Protein AF-G2JAC1-F1 (afdb_monomer_lite)

Secondary structure (DSSP, 8-state):
---SSTTTTGGGGSSSSSS---TTTTS-STT--SEEEEEEEE-SSSSPEE--S-EEE-SS-EEE--TT-EEEEETT-EEEEEETTEEEEEEE--SEE-TTGGGS---------

Organism: NCBI:txid1070319

Radius of gyration: 19.49 Å; chains: 1; bounding box: 70×24×52 Å

Foldseek 3Di:
DPDDPVVVVVVVVPDPPPPCPPPQPPDQLPPFDDKDKAFEFADPDPPTAGDWQKWKDWSNDTDTQHNRRIDIGGAQTWMWIHDDPGTLDIDGDDRYDYSPPPPDDDPPPPDDD

Sequence (113 aa):
MKSHIIQLVLRRLRANALGMVSVFLMFPNVFAGPVKTGYLEGGAGAPPEAISGVCFASPAATGFTDRNGAFQYAEDVPVQFSIGNVELGVVRGAPEISPFFARYPPRVYRRFN

Structure (mmCIF, N/CA/C/O backbone):
data_AF-G2JAC1-F1
#
_entry.id   AF-G2JAC1-F1
#
loop_
_atom_site.group_PDB
_atom_site.id
_atom_site.type_symbol
_atom_site.label_atom_id
_atom_site.label_alt_id
_atom_site.label_comp_id
_atom_site.label_asym_id
_atom_site.label_entity_id
_atom_site.label_seq_id
_atom_site.pdbx_PDB_ins_code
_atom_site.Cartn_x
_atom_site.Cartn_y
_atom_site.Cartn_z
_atom_site.occupancy
_atom_site.B_iso_or_equiv
_atom_site.auth_seq_id
_atom_site.auth_comp_id
_atom_site.auth_asym_id
_atom_site.auth_atom_id
_atom_site.pdbx_PDB_model_num
ATOM 1 N N . MET A 1 1 ? -43.323 0.733 -33.316 1.00 55.00 1 MET A N 1
ATOM 2 C CA . MET A 1 1 ? -42.199 -0.234 -33.389 1.00 55.00 1 MET A CA 1
ATOM 3 C C . MET A 1 1 ? -40.851 0.477 -33.552 1.00 55.00 1 MET A C 1
ATOM 5 O O . MET A 1 1 ? -40.270 0.427 -34.624 1.00 55.00 1 MET A O 1
ATOM 9 N N . LYS A 1 2 ? -40.351 1.161 -32.513 1.00 51.00 2 LYS A N 1
ATOM 10 C CA . LYS A 1 2 ? -38.985 1.731 -32.472 1.00 51.00 2 LYS A CA 1
ATOM 11 C C . LYS A 1 2 ? -38.657 2.157 -31.033 1.00 51.00 2 LYS A C 1
ATOM 13 O O . LYS A 1 2 ? -38.689 3.337 -30.726 1.00 51.00 2 LYS A O 1
ATOM 18 N N . SER A 1 3 ? -38.448 1.204 -30.117 1.00 54.81 3 SER A N 1
ATOM 19 C CA . SER A 1 3 ? -37.859 1.524 -28.798 1.00 54.81 3 SER A CA 1
ATOM 20 C C . SER A 1 3 ? -37.390 0.296 -28.001 1.00 54.81 3 SER A C 1
ATOM 22 O O . SER A 1 3 ? -37.690 0.162 -26.819 1.00 54.81 3 SER A O 1
ATOM 24 N N . HIS A 1 4 ? -36.693 -0.656 -28.629 1.00 52.56 4 HIS A N 1
ATOM 25 C CA . HIS A 1 4 ? -36.143 -1.824 -27.906 1.00 52.56 4 HIS A CA 1
ATOM 26 C C . HIS A 1 4 ? -34.615 -1.957 -27.975 1.00 52.56 4 HIS A C 1
ATOM 28 O O . HIS A 1 4 ? -34.055 -2.818 -27.311 1.00 52.56 4 HIS A O 1
ATOM 34 N N . ILE A 1 5 ? -33.918 -1.065 -28.689 1.00 51.78 5 ILE A N 1
ATOM 35 C CA . ILE A 1 5 ? -32.450 -1.133 -28.826 1.00 51.78 5 ILE A CA 1
ATOM 36 C C . ILE A 1 5 ? -31.727 -0.242 -27.795 1.00 51.78 5 ILE A C 1
ATOM 38 O O . ILE A 1 5 ? -30.63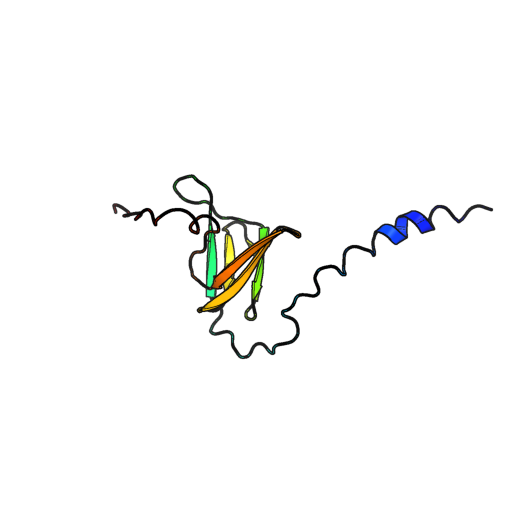8 -0.580 -27.342 1.00 51.78 5 ILE A O 1
ATOM 42 N N . ILE A 1 6 ? -32.352 0.841 -27.316 1.00 45.28 6 ILE A N 1
ATOM 43 C CA . ILE A 1 6 ? -31.705 1.792 -26.384 1.00 45.28 6 ILE A CA 1
ATOM 44 C C . ILE A 1 6 ? -31.636 1.248 -24.939 1.00 45.28 6 ILE A C 1
ATOM 46 O O . ILE A 1 6 ? -30.758 1.625 -24.167 1.00 45.28 6 ILE A O 1
ATOM 50 N N . GLN A 1 7 ? -32.486 0.283 -24.575 1.00 42.41 7 GLN A N 1
ATOM 51 C CA . GLN A 1 7 ? -32.475 -0.330 -23.237 1.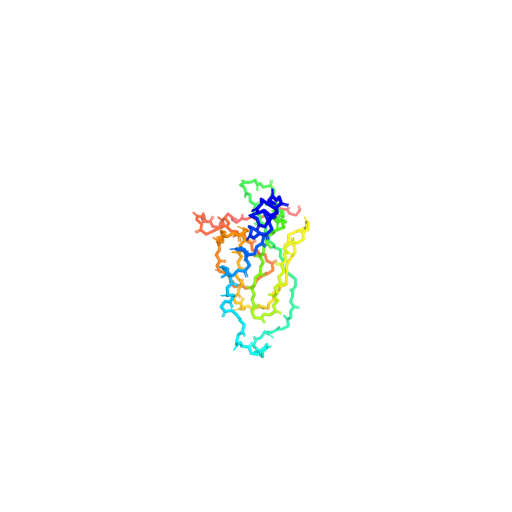00 42.41 7 GLN A CA 1
ATOM 52 C C . GLN A 1 7 ? -31.348 -1.357 -23.030 1.00 42.41 7 GLN A C 1
ATOM 54 O O . GLN A 1 7 ? -31.068 -1.736 -21.891 1.00 42.41 7 GLN A O 1
ATOM 59 N N . LEU A 1 8 ? -30.679 -1.806 -24.100 1.00 44.59 8 LEU A N 1
ATOM 60 C CA . LEU A 1 8 ? -29.655 -2.849 -23.996 1.00 44.59 8 LEU A CA 1
ATOM 61 C C . LEU A 1 8 ? -28.256 -2.300 -23.668 1.00 44.59 8 LEU A C 1
ATOM 63 O O . LEU A 1 8 ? -27.441 -3.019 -23.095 1.00 44.59 8 LEU A O 1
ATOM 67 N N . VAL A 1 9 ? -27.987 -1.021 -23.958 1.00 46.62 9 VAL A N 1
ATOM 68 C CA . VAL A 1 9 ? -26.681 -0.394 -23.673 1.00 46.62 9 VAL A CA 1
ATOM 69 C C . VAL A 1 9 ? -26.621 0.167 -22.246 1.00 46.62 9 VAL A C 1
ATOM 71 O O . VAL A 1 9 ? -25.584 0.075 -21.595 1.00 46.62 9 VAL A O 1
ATOM 74 N N . LEU A 1 10 ? -27.744 0.634 -21.682 1.00 39.47 10 LEU A N 1
ATOM 75 C CA . LEU A 1 10 ? -27.768 1.194 -20.320 1.00 39.47 10 LEU A CA 1
ATOM 76 C C . LEU A 1 10 ? -27.773 0.150 -19.188 1.00 39.47 10 LEU A C 1
ATOM 78 O O . LEU A 1 10 ? -27.549 0.500 -18.031 1.00 39.47 10 LEU A O 1
ATOM 82 N N . ARG A 1 11 ? -27.987 -1.138 -19.490 1.00 39.75 11 ARG A N 1
ATOM 83 C CA . ARG A 1 11 ? -27.925 -2.217 -18.483 1.00 39.75 11 ARG A CA 1
ATOM 84 C C . ARG A 1 11 ? -26.524 -2.800 -18.277 1.00 39.75 11 ARG A C 1
ATOM 86 O O . ARG A 1 11 ? -26.298 -3.445 -17.258 1.00 39.75 11 ARG A O 1
ATOM 93 N N . ARG A 1 12 ? -25.559 -2.519 -19.162 1.00 42.03 12 ARG A N 1
ATOM 94 C CA . ARG A 1 12 ? -24.151 -2.932 -18.978 1.00 42.03 12 ARG A CA 1
ATOM 95 C C . ARG A 1 12 ? -23.323 -1.999 -18.085 1.00 42.03 12 ARG A C 1
ATOM 97 O O . ARG A 1 12 ? -22.155 -2.281 -17.859 1.00 42.03 12 ARG A O 1
ATOM 104 N N . LEU A 1 13 ? -23.920 -0.947 -17.521 1.00 41.78 13 LEU A N 1
ATOM 105 C CA . LEU A 1 13 ? -23.266 -0.064 -16.540 1.00 41.78 13 LEU A CA 1
ATOM 106 C C . LEU A 1 13 ? -23.602 -0.394 -15.074 1.00 41.78 13 LEU A C 1
ATOM 108 O O . LEU A 1 13 ? -23.139 0.296 -14.175 1.00 41.78 13 LEU A O 1
ATOM 112 N N . ARG A 1 14 ? -24.381 -1.451 -14.800 1.00 43.53 14 ARG A N 1
ATOM 113 C CA . ARG A 1 14 ? -24.790 -1.829 -13.429 1.00 43.53 14 ARG A CA 1
ATOM 114 C C . ARG A 1 14 ? -24.256 -3.176 -12.930 1.00 43.53 14 ARG A C 1
ATOM 116 O O . ARG A 1 14 ? -24.739 -3.665 -11.917 1.00 43.53 14 ARG A O 1
ATOM 123 N N . ALA A 1 15 ? -23.268 -3.772 -13.599 1.00 39.72 15 ALA A N 1
ATOM 124 C CA . ALA A 1 15 ? -22.811 -5.129 -13.271 1.00 39.72 15 ALA A CA 1
ATOM 125 C C . ALA A 1 15 ? -21.392 -5.250 -12.683 1.00 39.72 15 ALA A C 1
ATOM 127 O O . ALA A 1 15 ? -20.976 -6.367 -12.418 1.00 39.72 15 ALA A O 1
ATOM 128 N N . ASN A 1 16 ? -20.671 -4.152 -12.413 1.00 42.53 16 ASN A N 1
ATOM 129 C CA . ASN A 1 16 ? -19.312 -4.207 -11.837 1.00 42.53 16 ASN A CA 1
ATOM 130 C C . ASN A 1 16 ? -19.161 -3.372 -10.550 1.00 42.53 16 ASN A C 1
ATOM 132 O O . ASN A 1 16 ? -18.107 -2.802 -10.301 1.00 42.53 16 ASN A O 1
ATOM 136 N N . ALA A 1 17 ? -20.213 -3.280 -9.733 1.00 39.91 17 ALA A N 1
ATOM 137 C CA . ALA A 1 17 ? -20.169 -2.602 -8.427 1.00 39.91 17 ALA A CA 1
ATOM 138 C C . ALA A 1 17 ? -20.428 -3.551 -7.239 1.00 39.91 17 ALA A C 1
ATOM 140 O O . ALA A 1 17 ? -20.616 -3.097 -6.118 1.00 39.91 17 ALA A O 1
ATOM 141 N N . LEU A 1 18 ? -20.459 -4.868 -7.476 1.00 43.91 18 LEU A N 1
ATOM 142 C CA . LEU A 1 18 ? -20.853 -5.879 -6.481 1.00 43.91 18 LEU A CA 1
ATOM 143 C C . LEU A 1 18 ? -19.826 -7.010 -6.284 1.00 43.91 18 LEU A C 1
ATOM 145 O O . LEU A 1 18 ? -20.152 -8.044 -5.713 1.00 43.91 18 LEU A O 1
ATOM 149 N N . GLY A 1 19 ? -18.586 -6.821 -6.743 1.00 40.19 19 GLY A N 1
ATOM 150 C CA . GLY A 1 19 ? -17.512 -7.823 -6.650 1.00 40.19 19 GLY A CA 1
ATOM 151 C C . GLY A 1 19 ? -16.467 -7.577 -5.559 1.00 40.19 19 GLY A C 1
ATOM 152 O O . GLY A 1 19 ? -15.501 -8.321 -5.482 1.00 40.19 19 GLY A O 1
ATOM 153 N N . MET A 1 20 ? -16.631 -6.548 -4.729 1.00 42.84 20 MET A N 1
ATOM 154 C CA . MET A 1 20 ? -15.795 -6.322 -3.550 1.00 42.84 20 MET A CA 1
ATOM 155 C C . MET A 1 20 ? -16.699 -5.908 -2.397 1.00 42.84 20 MET A C 1
ATOM 157 O O . MET A 1 20 ? -16.748 -4.751 -1.984 1.00 42.84 20 MET A O 1
ATOM 161 N N . VAL A 1 21 ? -17.459 -6.873 -1.876 1.00 41.38 21 VAL A N 1
ATOM 162 C CA . VAL A 1 21 ? -17.948 -6.775 -0.500 1.00 41.38 21 VAL A CA 1
ATOM 163 C C . VAL A 1 21 ? -16.702 -6.882 0.368 1.00 41.38 21 VAL A C 1
ATOM 165 O O . VAL A 1 21 ? -16.226 -7.965 0.693 1.00 41.38 21 VAL A O 1
ATOM 168 N N . SER A 1 22 ? -16.113 -5.715 0.604 1.00 45.56 22 SER A N 1
ATOM 169 C CA . SER A 1 22 ? -14.947 -5.502 1.437 1.00 45.56 22 SER A CA 1
ATOM 170 C C . SER A 1 22 ? -15.194 -6.177 2.783 1.00 45.56 22 SER A C 1
ATOM 172 O O . SER A 1 22 ? -16.082 -5.774 3.536 1.00 45.56 22 SER A O 1
ATOM 174 N N . VAL A 1 23 ? -14.413 -7.218 3.076 1.00 49.31 23 VAL A N 1
ATOM 175 C CA . VAL A 1 23 ? -14.459 -8.021 4.314 1.00 49.31 23 VAL A CA 1
ATOM 176 C C . VAL A 1 23 ? -14.218 -7.165 5.579 1.00 49.31 23 VAL A C 1
ATOM 178 O O . VAL A 1 23 ? -14.318 -7.651 6.699 1.00 49.31 23 VAL A O 1
ATOM 181 N N . PHE A 1 24 ? -13.978 -5.860 5.433 1.00 48.84 24 PHE A N 1
ATOM 182 C CA . PHE A 1 24 ? -13.706 -4.924 6.521 1.00 48.84 24 PHE A CA 1
ATOM 183 C C . PHE A 1 24 ? -14.908 -4.109 7.038 1.00 48.84 24 PHE A C 1
ATOM 185 O O . PHE A 1 24 ? -14.747 -3.372 8.006 1.00 48.84 24 PHE A O 1
ATOM 192 N N . LEU A 1 25 ? -16.119 -4.233 6.477 1.00 47.69 25 LEU A N 1
ATOM 193 C CA . LEU A 1 25 ? -17.260 -3.361 6.837 1.00 47.69 25 LEU A CA 1
ATOM 194 C C . LEU A 1 25 ? -18.053 -3.730 8.116 1.00 47.69 25 LEU A C 1
ATOM 196 O O . LEU A 1 25 ? -19.179 -3.264 8.274 1.00 47.69 25 LEU A O 1
ATOM 200 N N . MET A 1 26 ? -17.517 -4.523 9.052 1.00 45.91 26 MET A N 1
ATOM 201 C CA . MET A 1 26 ? -18.244 -4.855 10.299 1.00 45.91 26 MET A CA 1
ATOM 202 C C . MET A 1 26 ? -17.426 -4.802 11.597 1.00 45.91 26 MET A C 1
ATOM 204 O O . MET A 1 26 ? -17.829 -5.402 12.591 1.00 45.91 26 MET A O 1
ATOM 208 N N . PHE A 1 27 ? -16.330 -4.041 11.652 1.00 46.78 27 PHE A N 1
ATOM 209 C CA . PHE A 1 27 ? -15.667 -3.769 12.932 1.00 46.78 27 PHE A CA 1
ATOM 210 C C . PHE A 1 27 ? -15.641 -2.266 13.216 1.00 46.78 27 PHE A C 1
ATOM 212 O O . PHE A 1 27 ? -15.124 -1.505 12.397 1.00 46.78 27 PHE A O 1
ATOM 219 N N . PRO A 1 28 ? -16.201 -1.801 14.351 1.00 46.97 28 PRO A N 1
ATOM 220 C CA . PRO A 1 28 ? -15.997 -0.426 14.768 1.00 46.97 28 PRO A CA 1
ATOM 221 C C . PRO A 1 28 ? -14.490 -0.189 14.948 1.00 46.97 28 PRO A C 1
ATOM 223 O O . PRO A 1 28 ? -13.781 -1.048 15.471 1.00 46.97 28 PRO A O 1
ATOM 226 N N . ASN A 1 29 ? -14.039 0.981 14.489 1.00 53.06 29 ASN A N 1
ATOM 227 C CA . ASN A 1 29 ? -12.677 1.540 14.423 1.00 53.06 29 ASN A CA 1
ATOM 228 C C . ASN A 1 29 ? -11.876 1.580 15.757 1.00 53.06 29 ASN A C 1
ATOM 230 O O . ASN A 1 29 ? -11.044 2.455 15.958 1.00 53.06 29 ASN A O 1
ATOM 234 N N . VAL A 1 30 ? -12.115 0.680 16.711 1.00 54.31 30 VAL A N 1
ATOM 235 C CA . VAL A 1 30 ? -11.638 0.795 18.103 1.00 54.31 30 VAL A CA 1
ATOM 236 C C . VAL A 1 30 ? -10.215 0.246 18.303 1.00 54.31 30 VAL A C 1
ATOM 238 O O . VAL A 1 30 ? -9.609 0.493 19.338 1.00 54.31 30 VAL A O 1
ATOM 241 N N . PHE A 1 31 ? -9.640 -0.455 17.319 1.00 57.09 31 PHE A N 1
ATOM 242 C CA . PHE A 1 31 ? -8.316 -1.093 17.448 1.00 57.09 31 PHE A CA 1
ATOM 243 C C . PHE A 1 31 ? -7.198 -0.455 16.618 1.00 57.09 31 PHE A C 1
ATOM 245 O O . PHE A 1 31 ? -6.064 -0.927 16.658 1.00 57.09 31 PHE A O 1
ATOM 252 N N . ALA A 1 32 ? -7.481 0.613 15.873 1.00 62.81 32 ALA A N 1
ATOM 253 C CA . ALA A 1 32 ? -6.429 1.344 15.187 1.00 62.81 32 ALA A CA 1
ATOM 254 C C . ALA A 1 32 ? -5.721 2.256 16.197 1.00 62.81 32 ALA A C 1
ATOM 256 O O . ALA A 1 32 ? -6.326 3.182 16.734 1.00 62.81 32 ALA A O 1
ATOM 257 N N . GLY A 1 33 ? -4.439 1.994 16.466 1.00 74.88 33 GLY A N 1
ATOM 258 C CA . GLY A 1 33 ? -3.559 2.975 17.104 1.00 74.88 33 GLY A CA 1
ATOM 259 C C . GLY A 1 33 ? -3.511 4.298 16.315 1.00 74.88 33 GLY A C 1
ATOM 260 O O . GLY A 1 33 ? -4.185 4.441 15.292 1.00 74.88 33 GLY A O 1
ATOM 261 N N . PRO 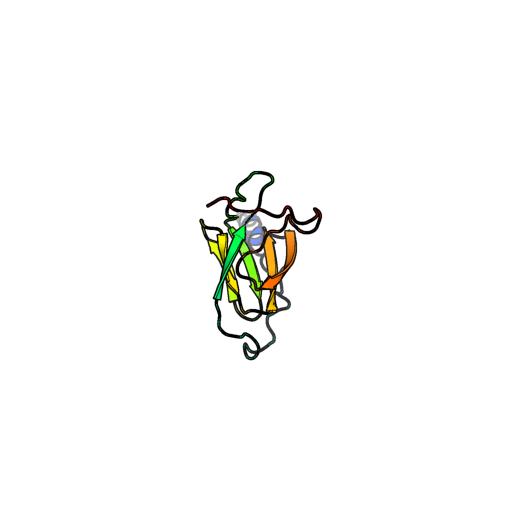A 1 34 ? -2.715 5.289 16.753 1.00 88.00 34 PRO A N 1
ATOM 262 C CA . PRO A 1 34 ? -2.622 6.566 16.049 1.00 88.00 34 PRO A CA 1
ATOM 263 C C . PRO A 1 34 ? -2.297 6.356 14.564 1.00 88.00 34 PRO A C 1
ATOM 265 O O . PRO A 1 34 ? -1.371 5.614 14.225 1.00 88.00 34 PRO A O 1
ATOM 268 N N . VAL A 1 35 ? -3.064 7.016 13.692 1.00 92.62 35 VAL A N 1
ATOM 269 C CA . VAL A 1 35 ? -2.851 6.959 12.242 1.00 92.62 35 VAL A CA 1
ATOM 270 C C . VAL A 1 35 ? -1.552 7.687 11.898 1.00 92.62 35 VAL A C 1
ATOM 272 O O . VAL A 1 35 ? -1.335 8.829 12.304 1.00 92.62 35 VAL A O 1
ATOM 275 N N . LYS A 1 36 ? -0.691 7.011 11.144 1.00 95.00 36 LYS A N 1
ATOM 276 C CA . LYS 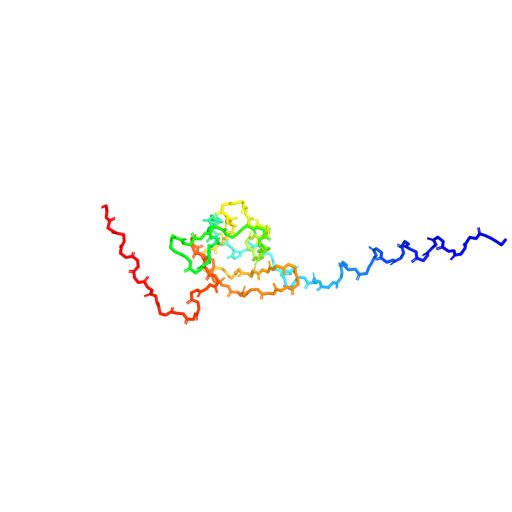A 1 36 ? 0.607 7.473 10.652 1.00 95.00 36 LYS A CA 1
ATOM 277 C C . LYS A 1 36 ? 0.621 7.453 9.123 1.00 95.00 36 LYS A C 1
ATOM 279 O O . LYS A 1 36 ? -0.215 6.807 8.489 1.00 95.00 36 LYS A O 1
ATOM 284 N N . THR A 1 37 ? 1.602 8.137 8.544 1.00 96.19 37 THR A N 1
ATOM 285 C CA . THR A 1 37 ? 1.888 8.096 7.105 1.00 96.19 37 THR A CA 1
ATOM 286 C C . THR A 1 37 ? 3.052 7.150 6.845 1.00 96.19 37 THR A C 1
ATOM 288 O O . THR A 1 37 ? 4.077 7.239 7.523 1.00 96.19 37 THR A O 1
ATOM 291 N N . GLY A 1 38 ? 2.886 6.239 5.890 1.00 94.69 38 GLY A N 1
ATOM 292 C CA . GLY A 1 38 ? 3.935 5.351 5.388 1.00 94.69 38 GLY A CA 1
ATOM 293 C C . GLY A 1 38 ? 4.096 5.503 3.881 1.00 94.69 38 GLY A C 1
ATOM 294 O O . GLY A 1 38 ? 3.279 6.165 3.240 1.00 94.69 38 GLY A O 1
ATOM 295 N N . TYR A 1 39 ? 5.132 4.883 3.323 1.00 94.38 39 TYR A N 1
ATOM 296 C CA . TYR A 1 39 ? 5.460 4.952 1.902 1.00 94.38 39 TYR A CA 1
ATOM 297 C C . TYR A 1 39 ? 5.526 3.556 1.288 1.00 94.38 39 TYR A C 1
ATOM 299 O O . TYR A 1 39 ? 6.194 2.657 1.804 1.00 94.38 39 TYR A O 1
ATOM 307 N N . LEU A 1 40 ? 4.778 3.372 0.202 1.00 93.38 40 LEU A N 1
ATOM 308 C CA . LEU A 1 40 ? 4.823 2.179 -0.625 1.00 93.38 40 LEU A CA 1
ATOM 309 C C . LEU A 1 40 ? 5.834 2.405 -1.749 1.00 93.38 40 LEU A C 1
ATOM 311 O O . LEU A 1 40 ? 5.620 3.232 -2.637 1.00 93.38 40 LEU A O 1
ATOM 315 N N . GLU A 1 41 ? 6.916 1.642 -1.716 1.00 91.00 41 GLU A N 1
ATOM 316 C CA . GLU A 1 41 ? 8.039 1.768 -2.640 1.00 91.00 41 GLU A CA 1
ATOM 317 C C . GLU A 1 41 ? 8.308 0.446 -3.362 1.00 91.00 41 GLU A C 1
ATOM 319 O O . GLU A 1 41 ? 7.950 -0.634 -2.892 1.00 91.00 41 GLU A O 1
ATOM 324 N N . GLY A 1 42 ? 8.961 0.491 -4.519 1.00 84.81 42 GLY A N 1
ATOM 325 C CA . GLY A 1 42 ? 9.390 -0.718 -5.202 1.00 84.81 42 GLY A CA 1
ATOM 326 C C . GLY A 1 42 ? 10.129 -0.496 -6.513 1.00 84.81 42 GLY A C 1
ATOM 327 O O . GLY A 1 42 ? 10.533 0.609 -6.846 1.00 84.81 42 GLY A O 1
ATOM 328 N N . GLY A 1 43 ? 10.347 -1.588 -7.244 1.00 71.44 43 GLY A N 1
ATOM 329 C CA . GLY A 1 43 ? 11.228 -1.626 -8.411 1.00 71.44 43 GLY A CA 1
ATOM 330 C C . GLY A 1 43 ? 12.523 -2.395 -8.141 1.00 71.44 43 GLY A C 1
ATOM 331 O O . GLY A 1 43 ? 12.899 -2.653 -7.001 1.00 71.44 43 GLY A O 1
ATOM 332 N N . ALA A 1 44 ? 13.187 -2.816 -9.220 1.00 62.06 44 ALA A N 1
ATOM 333 C CA . ALA A 1 44 ? 14.449 -3.565 -9.166 1.00 62.06 44 ALA A CA 1
ATOM 334 C C . ALA A 1 44 ? 15.698 -2.656 -9.188 1.00 62.06 44 ALA A C 1
ATOM 336 O O . ALA A 1 44 ? 16.823 -3.155 -9.137 1.00 62.06 44 ALA A O 1
ATOM 337 N N . GLY A 1 45 ? 15.502 -1.338 -9.304 1.00 58.84 45 GLY A N 1
ATOM 338 C CA . GLY A 1 45 ? 16.560 -0.331 -9.334 1.00 58.84 45 GLY A CA 1
ATOM 339 C C . GLY A 1 45 ? 16.914 0.195 -7.944 1.00 58.84 45 GLY A C 1
ATOM 340 O O . GLY A 1 45 ? 16.128 0.095 -7.006 1.00 58.84 45 GLY A O 1
ATOM 341 N N . ALA A 1 46 ? 18.117 0.753 -7.815 1.00 67.12 46 ALA A N 1
ATOM 342 C CA . ALA A 1 46 ? 18.496 1.563 -6.665 1.00 67.12 46 ALA A CA 1
ATOM 343 C C . ALA A 1 46 ? 18.437 3.050 -7.067 1.00 67.12 46 ALA A C 1
ATOM 345 O O . ALA A 1 46 ? 19.088 3.400 -8.056 1.00 67.12 46 ALA A O 1
ATOM 346 N N . PRO A 1 47 ? 17.746 3.922 -6.308 1.00 67.56 47 PRO A N 1
ATOM 347 C CA . PRO A 1 47 ? 16.862 3.623 -5.171 1.00 67.56 47 PRO A CA 1
ATOM 348 C C . PRO A 1 47 ? 15.502 3.032 -5.611 1.00 67.56 47 PRO A C 1
ATOM 350 O O . PRO A 1 47 ? 15.140 3.174 -6.778 1.00 67.56 47 PRO A O 1
ATOM 353 N N . PRO A 1 48 ? 14.756 2.370 -4.703 1.00 76.31 48 PRO A N 1
ATOM 354 C CA . PRO A 1 48 ? 13.366 2.006 -4.970 1.00 76.31 48 PRO A CA 1
ATOM 355 C C . PRO A 1 48 ? 12.530 3.267 -5.241 1.00 76.31 48 PRO A C 1
ATOM 357 O O . PRO A 1 48 ? 12.794 4.337 -4.692 1.00 76.31 48 PRO A O 1
ATOM 360 N N . GLU A 1 49 ? 11.539 3.144 -6.120 1.00 87.69 49 GLU A N 1
ATOM 361 C CA . GLU A 1 49 ? 10.673 4.244 -6.540 1.00 87.69 49 GLU A CA 1
ATOM 362 C C . GLU A 1 49 ? 9.303 4.160 -5.863 1.00 87.69 49 GLU A C 1
ATOM 364 O O . GLU A 1 49 ? 8.788 3.077 -5.577 1.00 87.69 49 GLU A O 1
ATOM 369 N N . ALA A 1 50 ? 8.691 5.320 -5.636 1.00 92.00 50 ALA A N 1
ATOM 370 C CA . ALA A 1 50 ? 7.337 5.424 -5.111 1.00 92.00 50 ALA A CA 1
ATOM 371 C C . ALA A 1 50 ? 6.316 4.719 -6.020 1.00 92.00 50 ALA A C 1
ATOM 373 O O . ALA A 1 50 ? 6.269 4.966 -7.227 1.00 92.00 50 ALA A O 1
ATOM 374 N N . ILE A 1 51 ? 5.435 3.902 -5.435 1.00 92.25 51 ILE A N 1
ATOM 375 C CA . ILE A 1 51 ? 4.346 3.250 -6.169 1.00 92.25 51 ILE A CA 1
ATOM 376 C C . ILE A 1 51 ? 3.041 4.011 -5.924 1.00 92.25 51 ILE A C 1
ATOM 378 O O . ILE A 1 51 ? 2.417 3.897 -4.867 1.00 92.25 51 ILE A O 1
ATOM 382 N N . SER A 1 52 ? 2.611 4.776 -6.925 1.00 94.62 52 SER A N 1
ATOM 383 C CA . SER A 1 52 ? 1.372 5.561 -6.893 1.00 94.62 52 SER A CA 1
ATOM 384 C C . SER A 1 52 ? 0.152 4.772 -7.381 1.00 94.62 52 SER A C 1
ATOM 386 O O . SER A 1 52 ? 0.274 3.881 -8.222 1.00 94.62 52 SER A O 1
ATOM 388 N N . GLY A 1 53 ? -1.040 5.127 -6.892 1.00 95.31 53 GLY A N 1
ATOM 389 C CA . GLY A 1 53 ? -2.314 4.594 -7.383 1.00 95.31 53 GLY A CA 1
ATOM 390 C C . GLY A 1 53 ? -2.658 3.187 -6.889 1.00 95.31 53 GLY A C 1
ATOM 391 O O . GLY A 1 53 ? -3.572 2.561 -7.427 1.00 95.31 53 GLY A O 1
ATOM 392 N N . VAL A 1 54 ? -1.964 2.680 -5.868 1.00 95.12 54 VAL A N 1
ATOM 393 C CA . VAL A 1 54 ? -2.267 1.383 -5.251 1.00 95.12 54 VAL A CA 1
ATOM 394 C C . VAL A 1 54 ? -3.366 1.567 -4.218 1.00 95.12 54 VAL A C 1
ATOM 396 O O . VAL A 1 54 ? -3.242 2.396 -3.319 1.00 95.12 54 VAL A O 1
ATOM 399 N N . CYS A 1 55 ? -4.436 0.785 -4.335 1.00 96.62 55 CYS A N 1
ATOM 400 C CA . CYS A 1 55 ? -5.512 0.765 -3.354 1.00 96.62 55 CYS A CA 1
ATOM 401 C C . CYS A 1 55 ? -5.006 0.125 -2.057 1.00 96.62 55 CYS A C 1
ATOM 403 O O . CYS A 1 55 ? -4.425 -0.964 -2.097 1.00 96.62 55 CYS A O 1
ATOM 405 N N . PHE A 1 56 ? -5.246 0.775 -0.920 1.00 95.06 56 PHE A N 1
ATOM 406 C CA . PHE A 1 56 ? -4.965 0.237 0.406 1.00 95.06 56 PHE A CA 1
ATOM 407 C C . PHE A 1 56 ? -6.233 0.189 1.258 1.00 95.06 56 PHE A C 1
ATOM 409 O O . PHE A 1 56 ? -7.079 1.086 1.200 1.00 95.06 56 PHE A O 1
ATOM 416 N N . ALA A 1 57 ? -6.352 -0.852 2.079 1.00 94.75 57 ALA A N 1
ATOM 417 C CA . ALA A 1 57 ? -7.442 -1.000 3.030 1.00 94.75 57 ALA A CA 1
ATOM 418 C C . ALA A 1 57 ? -6.960 -1.599 4.353 1.00 94.75 57 ALA A C 1
ATOM 420 O O . ALA A 1 57 ? -6.214 -2.575 4.382 1.00 94.75 57 ALA A O 1
ATOM 421 N N . SER A 1 58 ? -7.413 -1.013 5.455 1.00 91.56 58 SER A N 1
ATOM 422 C CA . SER A 1 58 ? -7.162 -1.471 6.820 1.00 91.56 58 SER A CA 1
ATOM 423 C C . SER A 1 58 ? -8.322 -1.041 7.728 1.00 91.56 58 SER A C 1
ATOM 425 O O . SER A 1 58 ? -9.112 -0.181 7.331 1.00 91.56 58 SER A O 1
ATOM 427 N N . PRO A 1 59 ? -8.408 -1.552 8.970 1.00 90.06 59 PRO A N 1
ATOM 428 C CA . PRO A 1 59 ? -9.293 -0.989 9.988 1.00 90.06 59 PRO A CA 1
ATOM 429 C C . PRO A 1 59 ? -9.075 0.499 10.267 1.00 90.06 59 PRO A C 1
ATOM 431 O O . PRO A 1 59 ? -9.978 1.137 10.779 1.00 90.06 59 PRO A O 1
ATOM 434 N N . ALA A 1 60 ? -7.876 1.030 10.009 1.00 88.75 60 ALA A N 1
ATOM 435 C CA . ALA A 1 60 ? -7.508 2.399 10.365 1.00 88.75 60 ALA A CA 1
ATOM 436 C C . ALA A 1 60 ? -7.836 3.410 9.259 1.00 88.75 60 ALA A C 1
ATOM 438 O O . ALA A 1 60 ? -8.191 4.552 9.536 1.00 88.75 60 ALA A O 1
ATOM 439 N N . ALA A 1 61 ? -7.663 3.000 8.003 1.00 91.38 61 ALA A N 1
ATOM 440 C CA . ALA A 1 61 ? -7.804 3.859 6.837 1.00 91.38 61 ALA A CA 1
ATOM 441 C C . ALA A 1 61 ? -7.957 3.036 5.552 1.00 91.38 61 ALA A C 1
ATOM 443 O O . ALA A 1 61 ? -7.477 1.902 5.448 1.00 91.38 61 ALA A O 1
ATOM 444 N N . THR A 1 62 ? -8.584 3.653 4.550 1.00 95.12 62 THR A N 1
ATOM 445 C CA . THR A 1 62 ? -8.695 3.132 3.182 1.00 95.12 62 THR A CA 1
ATOM 446 C C . THR A 1 62 ? -8.416 4.259 2.188 1.00 95.12 62 THR A C 1
ATOM 448 O O . THR A 1 62 ? -8.682 5.423 2.496 1.00 95.12 62 THR A O 1
ATOM 451 N N . GLY A 1 63 ? -7.876 3.944 1.012 1.00 96.38 63 GLY A N 1
ATOM 452 C CA . GLY A 1 63 ? -7.579 4.955 -0.002 1.00 96.38 63 GLY A CA 1
ATOM 453 C C . GLY A 1 63 ? -6.662 4.456 -1.111 1.00 96.38 63 GLY A C 1
ATOM 454 O O . GLY A 1 63 ? -6.573 3.258 -1.365 1.00 96.38 63 GLY A O 1
ATOM 455 N N . PHE A 1 64 ? -5.976 5.393 -1.764 1.00 97.31 64 PHE A N 1
ATOM 456 C CA . PHE A 1 64 ? -4.959 5.115 -2.777 1.00 97.31 64 PHE A CA 1
ATOM 457 C C . PHE A 1 64 ? -3.643 5.783 -2.403 1.00 97.31 64 PHE A C 1
ATOM 459 O O . PHE A 1 64 ? -3.655 6.880 -1.841 1.00 97.31 64 PHE A O 1
ATOM 466 N N . THR A 1 65 ? -2.521 5.146 -2.735 1.00 96.81 65 THR A N 1
ATOM 467 C CA . THR A 1 65 ? -1.208 5.771 -2.572 1.00 96.81 65 THR A CA 1
ATOM 468 C C . THR A 1 65 ? -1.077 6.998 -3.473 1.00 96.81 65 THR A C 1
ATOM 470 O O . THR A 1 65 ? -1.482 6.980 -4.641 1.00 96.81 65 THR A O 1
ATOM 473 N N . ASP A 1 66 ? -0.523 8.084 -2.934 1.00 96.81 66 ASP A N 1
ATOM 474 C CA . ASP A 1 66 ? -0.337 9.328 -3.685 1.00 96.81 66 ASP A CA 1
ATOM 475 C C . ASP A 1 66 ? 0.845 9.245 -4.673 1.00 96.81 66 ASP A C 1
ATOM 477 O O . ASP A 1 66 ? 1.430 8.184 -4.898 1.00 96.81 66 ASP A O 1
ATOM 481 N N . ARG A 1 67 ? 1.206 10.367 -5.309 1.00 96.00 67 ARG A N 1
ATOM 482 C CA . ARG A 1 67 ? 2.327 10.425 -6.269 1.00 96.00 67 ARG A CA 1
ATOM 483 C C . ARG A 1 67 ? 3.695 10.092 -5.653 1.00 96.00 67 ARG A C 1
ATOM 485 O O . ARG A 1 67 ? 4.622 9.775 -6.385 1.00 96.00 67 ARG A O 1
ATOM 492 N N . ASN A 1 68 ? 3.818 10.220 -4.335 1.00 94.88 68 ASN A N 1
ATOM 493 C CA . ASN A 1 68 ? 5.015 9.908 -3.564 1.00 94.88 68 ASN A CA 1
ATOM 494 C C . ASN A 1 68 ? 4.917 8.509 -2.928 1.00 94.88 68 ASN A C 1
ATOM 496 O O . ASN A 1 68 ? 5.782 8.147 -2.140 1.00 94.88 68 ASN A O 1
ATOM 500 N N . GLY A 1 69 ? 3.870 7.729 -3.232 1.00 95.12 69 GLY A N 1
ATOM 501 C CA . GLY A 1 69 ? 3.636 6.417 -2.630 1.00 95.12 69 GLY A CA 1
ATOM 502 C C . GLY A 1 69 ? 3.063 6.488 -1.213 1.00 95.12 69 GLY A C 1
ATOM 503 O O . GLY A 1 69 ? 3.008 5.465 -0.535 1.00 95.12 69 GLY A O 1
ATOM 504 N N . ALA A 1 70 ? 2.638 7.664 -0.740 1.00 96.81 70 ALA A N 1
ATOM 505 C CA . ALA A 1 70 ? 2.197 7.840 0.637 1.00 96.81 70 ALA A CA 1
ATOM 506 C C . ALA A 1 70 ? 0.830 7.187 0.887 1.00 96.81 70 ALA A C 1
ATOM 508 O O . ALA A 1 70 ? -0.095 7.350 0.088 1.00 96.81 70 ALA A O 1
ATOM 509 N N . PHE A 1 71 ? 0.684 6.496 2.019 1.00 96.31 71 PHE A N 1
ATOM 510 C CA . PHE A 1 71 ? -0.567 5.892 2.488 1.00 96.31 71 PHE A CA 1
ATOM 511 C C . PHE A 1 71 ? -0.730 6.044 4.007 1.00 96.31 71 PHE A C 1
ATOM 513 O O . PHE A 1 71 ? 0.232 6.309 4.730 1.00 96.31 71 PHE A O 1
ATOM 520 N N . GLN A 1 72 ? -1.960 5.880 4.497 1.00 96.38 72 GLN A N 1
ATOM 521 C CA . GLN A 1 72 ? -2.280 5.956 5.925 1.00 96.38 72 GLN A CA 1
ATOM 522 C C . GLN A 1 72 ? -2.349 4.563 6.550 1.00 96.38 72 GLN A C 1
ATOM 524 O O . GLN A 1 72 ? -2.942 3.651 5.972 1.00 96.38 72 GLN A O 1
ATOM 529 N N . TYR A 1 73 ? -1.783 4.408 7.747 1.00 94.06 73 TYR A N 1
ATOM 530 C CA . TYR A 1 73 ? -1.795 3.146 8.488 1.00 94.06 73 TYR A CA 1
ATOM 531 C C . TYR A 1 73 ? -1.811 3.359 10.002 1.00 94.06 73 TYR A C 1
ATOM 533 O O . TYR A 1 73 ? -1.473 4.432 10.488 1.00 94.06 73 TYR A O 1
ATOM 541 N N . ALA A 1 74 ? -2.156 2.314 10.751 1.00 92.44 74 ALA A N 1
ATOM 542 C CA . ALA A 1 74 ? -1.854 2.212 12.175 1.00 92.44 74 ALA A CA 1
ATOM 543 C C . ALA A 1 74 ? -0.786 1.129 12.379 1.00 92.44 74 ALA A C 1
ATOM 545 O O . ALA A 1 74 ? -0.789 0.110 11.687 1.00 92.44 74 ALA A O 1
ATOM 546 N N . GLU A 1 75 ? 0.159 1.375 13.283 1.00 88.88 75 GLU A N 1
ATOM 547 C CA . GLU A 1 75 ? 1.284 0.467 13.539 1.00 88.88 75 GLU A CA 1
ATOM 548 C C . GLU A 1 75 ? 0.791 -0.920 13.967 1.00 88.88 75 GLU A C 1
ATOM 550 O O . GLU A 1 75 ? -0.196 -1.031 14.694 1.00 88.88 75 GLU A O 1
ATOM 555 N N . ASP A 1 76 ? 1.439 -1.969 13.453 1.00 83.62 76 ASP A N 1
ATOM 556 C CA . ASP A 1 76 ? 1.069 -3.381 13.647 1.00 83.62 76 ASP A CA 1
ATOM 557 C C . ASP A 1 76 ? -0.335 -3.797 13.166 1.00 83.62 76 ASP A C 1
ATOM 559 O O . ASP A 1 76 ? -0.681 -4.981 13.220 1.00 83.62 76 ASP A O 1
ATOM 563 N N . VAL A 1 77 ? -1.130 -2.876 12.620 1.00 90.50 77 VAL A N 1
ATOM 564 C CA . VAL A 1 77 ? -2.434 -3.183 12.027 1.00 90.50 77 VAL A CA 1
ATOM 565 C C . VAL A 1 77 ? -2.234 -3.687 10.593 1.00 90.50 77 VAL A C 1
ATOM 567 O O . VAL A 1 77 ? -1.457 -3.094 9.840 1.00 90.50 77 VAL A O 1
ATOM 570 N N . PRO A 1 78 ? -2.906 -4.776 10.176 1.00 91.88 78 PRO A N 1
ATOM 571 C CA . PRO A 1 78 ? -2.795 -5.280 8.813 1.00 91.88 78 PRO A CA 1
ATOM 572 C C . PRO A 1 78 ? -3.370 -4.292 7.789 1.00 91.88 78 PRO A C 1
ATOM 574 O O . PRO A 1 78 ? -4.471 -3.762 7.956 1.00 91.88 78 PRO A O 1
ATOM 577 N N . VAL A 1 79 ? -2.626 -4.102 6.703 1.00 93.31 79 VAL A N 1
ATOM 578 C CA . VAL A 1 79 ? -2.981 -3.301 5.532 1.00 93.31 79 VAL A CA 1
ATOM 579 C C . VAL A 1 79 ? -2.965 -4.213 4.308 1.00 93.31 79 VAL A C 1
ATOM 581 O O . VAL A 1 79 ? -1.948 -4.835 3.997 1.00 93.31 79 VAL A O 1
ATOM 584 N N . GLN A 1 80 ? -4.101 -4.310 3.624 1.00 94.19 80 GLN A N 1
ATOM 585 C CA . GLN A 1 80 ? -4.244 -4.997 2.343 1.00 94.19 80 GLN A CA 1
ATOM 586 C C . GLN A 1 80 ? -3.960 -4.016 1.207 1.00 94.19 80 GLN A C 1
ATOM 588 O O . GLN A 1 80 ? -4.573 -2.950 1.158 1.00 94.19 80 GLN A O 1
ATOM 593 N N . PHE A 1 81 ? -3.110 -4.410 0.258 1.00 93.19 81 PHE A N 1
ATOM 594 C CA . PHE A 1 81 ? -2.845 -3.650 -0.965 1.00 93.19 81 PHE A CA 1
ATOM 595 C C . PHE A 1 81 ? -3.411 -4.352 -2.205 1.00 93.19 81 PHE A C 1
ATOM 597 O O . PHE A 1 81 ? -3.396 -5.584 -2.303 1.00 93.19 81 PHE A O 1
ATOM 604 N N . SER A 1 82 ? -3.907 -3.574 -3.168 1.00 93.88 82 SER A N 1
ATOM 605 C CA . SER A 1 82 ? -4.463 -4.088 -4.425 1.00 93.88 82 SER A CA 1
ATOM 606 C C . SER A 1 82 ? -4.355 -3.091 -5.585 1.00 93.88 82 SER A C 1
ATOM 608 O O . SER A 1 82 ? -4.292 -1.878 -5.385 1.00 93.88 82 SER A O 1
ATOM 610 N N . ILE A 1 83 ? -4.348 -3.603 -6.818 1.00 92.06 83 ILE A N 1
ATOM 611 C CA . ILE A 1 83 ? -4.458 -2.820 -8.058 1.00 92.06 83 ILE A CA 1
ATOM 612 C C . ILE A 1 83 ? -5.608 -3.403 -8.878 1.00 92.06 83 ILE A C 1
ATOM 614 O O . ILE A 1 83 ? -5.533 -4.533 -9.366 1.00 92.06 83 ILE A O 1
ATOM 618 N N . GLY A 1 84 ? -6.693 -2.642 -9.026 1.00 90.88 84 GLY A N 1
ATOM 619 C CA . GLY A 1 84 ? -7.929 -3.167 -9.606 1.00 90.88 84 GLY A CA 1
ATOM 620 C C . GLY A 1 84 ? -8.425 -4.377 -8.808 1.00 90.88 84 GLY A C 1
ATOM 621 O O . GLY A 1 84 ? -8.647 -4.270 -7.608 1.00 90.88 84 GLY A O 1
ATOM 622 N N . ASN A 1 85 ? -8.546 -5.531 -9.468 1.00 90.00 85 ASN A N 1
ATOM 623 C CA . ASN A 1 85 ? -8.965 -6.789 -8.834 1.00 90.00 85 ASN A CA 1
ATOM 624 C C . ASN A 1 85 ? -7.782 -7.692 -8.435 1.00 90.00 85 ASN A C 1
ATOM 626 O O . ASN A 1 85 ? -7.986 -8.861 -8.117 1.00 90.00 85 ASN A O 1
ATOM 630 N N . VAL A 1 86 ? -6.546 -7.192 -8.516 1.00 88.69 86 VAL A N 1
ATOM 631 C CA . VAL A 1 86 ? -5.338 -7.953 -8.182 1.00 88.69 86 VAL A CA 1
ATOM 632 C C . VAL A 1 86 ? -4.901 -7.603 -6.768 1.00 88.69 86 VAL A C 1
ATOM 634 O O . VAL A 1 86 ? -4.530 -6.462 -6.494 1.00 88.69 86 VAL A O 1
ATOM 637 N N . GLU A 1 87 ? -4.915 -8.587 -5.875 1.00 90.81 87 GLU A N 1
ATOM 638 C CA . GLU A 1 87 ? -4.354 -8.459 -4.532 1.00 90.81 87 GLU A CA 1
ATOM 639 C C . GLU A 1 87 ? -2.826 -8.556 -4.584 1.00 90.81 87 GLU A C 1
ATOM 641 O O . GLU A 1 87 ? -2.270 -9.514 -5.121 1.00 90.81 87 GLU A O 1
ATOM 646 N N . LEU A 1 88 ? -2.142 -7.558 -4.018 1.00 87.44 88 LEU A N 1
ATOM 647 C CA . LEU A 1 88 ? -0.682 -7.561 -3.893 1.00 87.44 88 LEU A CA 1
ATOM 648 C C . LEU A 1 88 ? -0.228 -8.267 -2.608 1.00 87.44 88 LEU A C 1
ATOM 650 O O . LEU A 1 88 ? 0.860 -8.838 -2.569 1.00 87.44 88 LEU A O 1
ATOM 654 N N . GLY A 1 89 ? -1.069 -8.231 -1.570 1.00 87.19 89 GLY A N 1
ATOM 655 C CA . GLY A 1 89 ? -0.856 -8.918 -0.298 1.00 87.19 89 GLY A CA 1
ATOM 656 C C . GLY A 1 89 ? -1.316 -8.110 0.917 1.00 87.19 89 GLY A C 1
ATOM 657 O O . GLY A 1 89 ? -1.676 -6.934 0.807 1.00 87.19 89 GLY A O 1
ATOM 658 N N . VAL A 1 90 ? -1.263 -8.763 2.081 1.00 90.69 90 VAL A N 1
ATOM 659 C CA . VAL A 1 90 ? -1.468 -8.153 3.403 1.00 90.69 90 VAL A CA 1
ATOM 660 C C . VAL A 1 90 ? -0.122 -8.012 4.097 1.00 90.69 90 VAL A C 1
ATOM 662 O O . VAL A 1 90 ? 0.643 -8.972 4.179 1.00 90.69 90 VAL A O 1
ATOM 665 N N . VAL A 1 91 ? 0.144 -6.838 4.651 1.00 90.62 91 VAL A N 1
ATOM 666 C CA . VAL A 1 91 ? 1.356 -6.542 5.424 1.00 90.62 91 VAL A CA 1
ATOM 667 C C . VAL A 1 91 ? 0.995 -5.757 6.677 1.00 90.62 91 VAL A C 1
ATOM 669 O O . VAL A 1 91 ? -0.040 -5.097 6.723 1.00 90.62 91 VAL A O 1
ATOM 672 N N . ARG A 1 92 ? 1.825 -5.823 7.719 1.00 91.12 92 ARG A N 1
ATOM 673 C CA . ARG A 1 92 ? 1.647 -4.948 8.885 1.00 91.12 92 ARG A CA 1
ATOM 674 C C . ARG A 1 92 ? 1.998 -3.513 8.508 1.00 91.12 92 ARG A C 1
ATOM 676 O O . ARG A 1 92 ? 2.980 -3.292 7.804 1.00 91.12 92 ARG A O 1
ATOM 683 N N . GLY A 1 93 ? 1.202 -2.559 8.984 1.00 89.12 93 GLY A N 1
ATOM 684 C CA . GLY A 1 93 ? 1.453 -1.139 8.785 1.00 89.12 93 GLY A CA 1
ATOM 685 C C . GLY A 1 93 ? 2.820 -0.735 9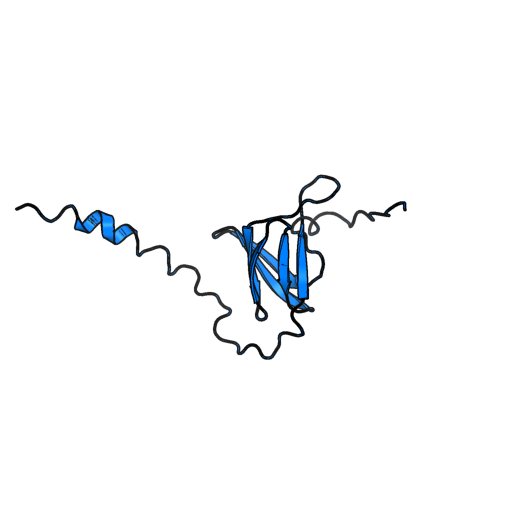.340 1.00 89.12 93 GLY A C 1
ATOM 686 O O . GLY A 1 93 ? 3.106 -0.961 10.517 1.00 89.12 93 GLY A O 1
ATOM 687 N N . ALA A 1 94 ? 3.650 -0.150 8.479 1.00 89.94 94 ALA A N 1
ATOM 688 C CA . ALA A 1 94 ? 5.023 0.253 8.758 1.00 89.94 94 ALA A CA 1
ATOM 689 C C . ALA A 1 94 ? 5.375 1.537 7.976 1.00 89.94 94 ALA A C 1
ATOM 691 O O . ALA A 1 94 ? 4.687 1.857 7.001 1.00 89.94 94 ALA A O 1
ATOM 692 N N . PRO A 1 95 ? 6.439 2.272 8.363 1.00 92.00 95 PRO A N 1
ATOM 693 C CA . PRO A 1 95 ? 6.852 3.496 7.671 1.00 92.00 95 PRO A CA 1
ATOM 694 C C . PRO A 1 95 ? 7.240 3.285 6.203 1.00 92.00 95 PRO A C 1
ATOM 696 O O . PRO A 1 95 ? 6.969 4.152 5.379 1.00 92.00 95 PRO A O 1
ATOM 699 N N . GLU A 1 96 ? 7.836 2.136 5.882 1.00 90.38 96 GLU A N 1
ATOM 700 C CA . GLU A 1 96 ? 8.279 1.765 4.536 1.00 90.38 96 GLU A CA 1
ATOM 701 C C . GLU A 1 96 ? 7.805 0.345 4.223 1.00 90.38 96 GLU A C 1
ATOM 703 O O . GLU A 1 96 ? 8.037 -0.593 4.992 1.00 90.38 96 GLU A O 1
ATOM 708 N N . ILE A 1 97 ? 7.124 0.184 3.091 1.00 89.69 97 ILE A N 1
ATOM 709 C CA . ILE A 1 97 ? 6.616 -1.100 2.613 1.00 89.69 97 ILE A CA 1
ATOM 710 C C . ILE A 1 97 ? 7.050 -1.265 1.167 1.00 89.69 97 ILE A C 1
ATOM 712 O O . ILE A 1 97 ? 6.867 -0.368 0.351 1.00 89.69 97 ILE A O 1
ATOM 716 N N . SER A 1 98 ? 7.568 -2.444 0.830 1.00 85.19 98 SER A N 1
ATOM 717 C CA . SER A 1 98 ? 7.814 -2.812 -0.561 1.00 85.19 98 SER A CA 1
ATOM 718 C C . SER A 1 98 ? 7.289 -4.213 -0.850 1.00 85.19 98 SER A C 1
ATOM 720 O O . SER A 1 98 ? 7.606 -5.158 -0.118 1.00 85.19 98 SER A O 1
ATOM 722 N N . PRO A 1 99 ? 6.515 -4.386 -1.938 1.00 71.75 99 PRO A N 1
ATOM 723 C CA . PRO A 1 99 ? 5.979 -5.686 -2.323 1.00 71.75 99 PRO A CA 1
ATOM 724 C C . PRO A 1 99 ? 7.068 -6.634 -2.859 1.00 71.75 99 PRO A C 1
ATOM 726 O O . PRO A 1 99 ? 6.803 -7.813 -3.087 1.00 71.75 99 PRO A O 1
ATOM 729 N N . PHE A 1 100 ? 8.303 -6.152 -3.048 1.00 69.56 100 PHE A N 1
ATOM 730 C CA . PHE A 1 100 ? 9.394 -6.909 -3.666 1.00 69.56 100 PHE A CA 1
ATOM 731 C C . PHE A 1 100 ? 10.372 -7.543 -2.661 1.00 69.56 100 PHE A C 1
ATOM 733 O O . PHE A 1 100 ? 11.113 -8.453 -3.038 1.00 69.56 100 PHE A O 1
ATOM 740 N N . PHE A 1 101 ? 10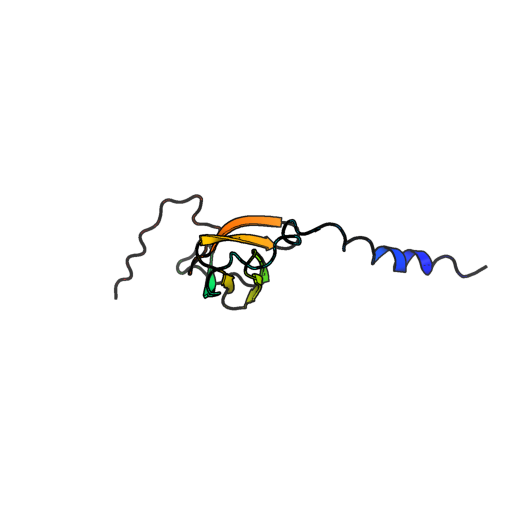.374 -7.138 -1.383 1.00 62.66 101 PHE A N 1
ATOM 741 C CA . PHE A 1 101 ? 11.318 -7.691 -0.394 1.00 62.66 101 PHE A CA 1
ATOM 742 C C . PHE A 1 101 ? 10.994 -9.120 0.062 1.00 62.66 101 PHE A C 1
ATOM 744 O O . PHE A 1 101 ? 11.850 -9.782 0.641 1.00 62.66 101 PHE A O 1
ATOM 751 N N . ALA A 1 102 ? 9.811 -9.655 -0.251 1.00 51.62 102 ALA A N 1
ATOM 752 C CA . ALA A 1 102 ? 9.394 -10.981 0.212 1.00 51.62 102 ALA A CA 1
ATOM 753 C C . ALA A 1 102 ? 10.198 -12.162 -0.382 1.00 51.62 102 ALA A C 1
ATOM 755 O O . ALA A 1 102 ? 10.016 -13.294 0.061 1.00 51.62 102 ALA A O 1
ATOM 756 N N . ARG A 1 103 ? 11.065 -11.946 -1.387 1.00 47.16 103 ARG A N 1
ATOM 757 C CA . ARG A 1 103 ? 11.797 -13.038 -2.071 1.00 47.16 103 ARG A CA 1
ATOM 758 C C . ARG A 1 103 ? 13.311 -12.880 -2.179 1.00 47.16 103 ARG A C 1
ATOM 760 O O . ARG A 1 103 ? 13.954 -13.781 -2.710 1.00 47.16 103 ARG A O 1
ATOM 767 N N . TYR A 1 104 ? 13.895 -11.799 -1.671 1.00 42.16 104 TYR A N 1
ATOM 768 C CA . TYR A 1 104 ? 15.344 -11.609 -1.713 1.00 42.16 104 TYR A CA 1
ATOM 769 C C . TYR A 1 104 ? 15.873 -11.325 -0.309 1.00 42.16 104 TYR A C 1
ATOM 771 O O . TYR A 1 104 ? 15.243 -10.554 0.415 1.00 42.16 104 TYR A O 1
ATOM 779 N N . PRO A 1 105 ? 17.006 -11.932 0.100 1.00 44.72 105 PRO A N 1
ATOM 780 C CA . PRO A 1 105 ? 17.609 -11.610 1.385 1.00 44.72 105 PRO A CA 1
ATOM 781 C C . PRO A 1 105 ? 17.843 -10.094 1.463 1.00 44.72 105 PRO A C 1
ATOM 783 O O . PRO A 1 105 ? 18.190 -9.488 0.440 1.00 44.72 105 PRO A O 1
ATOM 786 N N . PRO A 1 106 ? 17.648 -9.474 2.641 1.00 49.12 106 PRO A N 1
ATOM 787 C CA . PRO A 1 106 ? 17.789 -8.036 2.802 1.00 49.12 106 PRO A CA 1
ATOM 788 C C . PRO A 1 106 ? 19.176 -7.612 2.321 1.00 49.12 106 PRO A C 1
ATOM 790 O O . PRO A 1 106 ? 20.196 -7.972 2.912 1.00 49.12 106 PRO A O 1
ATOM 793 N N . ARG A 1 107 ? 19.232 -6.848 1.225 1.00 47.47 107 ARG A N 1
ATOM 794 C CA . ARG A 1 107 ? 20.450 -6.122 0.877 1.00 47.47 107 ARG A CA 1
ATOM 795 C C . ARG A 1 107 ? 20.577 -5.023 1.915 1.00 47.47 107 ARG A C 1
ATOM 797 O O . ARG A 1 107 ? 19.780 -4.092 1.932 1.00 47.47 107 ARG A O 1
ATOM 804 N N . VAL A 1 108 ? 21.542 -5.178 2.815 1.00 55.00 108 VAL A N 1
ATOM 805 C CA . VAL A 1 108 ? 21.915 -4.154 3.789 1.00 55.00 108 VAL A CA 1
ATOM 806 C C . VAL A 1 108 ? 22.365 -2.922 3.002 1.00 55.00 108 VAL A C 1
ATOM 808 O O . VAL A 1 108 ? 23.516 -2.832 2.576 1.00 55.00 108 VAL A O 1
ATOM 811 N N . TYR A 1 109 ? 21.449 -1.983 2.766 1.00 49.88 109 TYR A N 1
ATOM 812 C CA . TYR A 1 109 ? 21.779 -0.677 2.212 1.00 49.88 109 TYR A CA 1
ATOM 813 C C . TYR A 1 109 ? 22.434 0.147 3.319 1.00 49.88 109 TYR A C 1
ATOM 815 O O . TYR A 1 109 ? 21.794 0.903 4.045 1.00 49.88 109 TYR A O 1
ATOM 823 N N . ARG A 1 110 ? 23.749 -0.027 3.470 1.00 58.91 110 ARG A N 1
ATOM 824 C CA . ARG A 1 110 ? 24.587 0.881 4.248 1.00 58.91 110 ARG A CA 1
ATOM 825 C C . ARG A 1 110 ? 24.664 2.194 3.468 1.00 58.91 110 ARG A C 1
ATOM 827 O O . ARG A 1 110 ? 25.429 2.283 2.510 1.00 58.91 110 ARG A O 1
ATOM 834 N N . ARG A 1 111 ? 23.858 3.198 3.838 1.00 49.28 111 ARG A N 1
ATOM 835 C CA . ARG A 1 111 ? 24.097 4.578 3.388 1.00 49.28 111 ARG A CA 1
ATOM 836 C C . ARG A 1 111 ? 25.514 4.953 3.826 1.00 49.28 111 ARG A C 1
ATOM 838 O O . ARG A 1 111 ? 25.802 4.971 5.021 1.00 49.28 111 ARG A O 1
ATOM 845 N N . PHE A 1 112 ? 26.400 5.194 2.866 1.00 54.97 112 PHE A N 1
ATOM 846 C CA . PHE A 1 112 ? 27.585 5.998 3.127 1.00 54.97 112 PHE A CA 1
ATOM 847 C C . PHE A 1 112 ? 27.104 7.451 3.173 1.00 54.97 112 PHE A C 1
ATOM 849 O O . PHE A 1 112 ? 26.398 7.878 2.259 1.00 54.97 112 PHE A O 1
ATOM 856 N N . ASN A 1 113 ? 27.376 8.111 4.303 1.00 54.75 113 ASN A N 1
ATOM 857 C CA . ASN A 1 113 ? 27.058 9.518 4.564 1.00 54.75 113 ASN A CA 1
ATOM 858 C C . ASN A 1 113 ? 27.630 10.449 3.496 1.00 54.75 113 ASN A C 1
ATOM 860 O O . ASN A 1 113 ? 28.765 10.175 3.045 1.00 54.75 113 ASN A O 1
#

pLDDT: mean 72.85, std 21.54, range [39.47, 97.31]